Protein AF-A0A0F9P988-F1 (afdb_monomer_lite)

Structure (mmCIF, N/CA/C/O backbone):
data_AF-A0A0F9P988-F1
#
_entry.id   AF-A0A0F9P988-F1
#
loop_
_atom_site.group_PDB
_atom_site.id
_atom_site.type_symbol
_atom_site.label_atom_id
_atom_site.label_alt_id
_atom_site.label_comp_id
_atom_site.label_asym_id
_atom_site.label_entity_id
_atom_site.label_seq_id
_atom_site.pdbx_PDB_ins_code
_atom_site.Cartn_x
_atom_site.Cartn_y
_atom_site.Cartn_z
_atom_site.occupancy
_atom_site.B_iso_or_equiv
_atom_site.auth_seq_id
_atom_site.auth_comp_id
_atom_site.auth_asym_id
_atom_site.auth_atom_id
_atom_site.pdbx_PDB_model_num
ATOM 1 N N . MET A 1 1 ? 37.103 -11.240 -30.606 1.00 40.84 1 MET A N 1
ATOM 2 C CA . MET A 1 1 ? 36.551 -10.408 -31.700 1.00 40.84 1 MET A CA 1
ATOM 3 C C . MET A 1 1 ? 35.552 -9.426 -31.102 1.00 40.84 1 MET A C 1
ATOM 5 O O . MET A 1 1 ? 34.631 -9.868 -30.427 1.00 40.84 1 MET A O 1
ATOM 9 N N . ALA A 1 2 ? 35.769 -8.115 -31.244 1.00 49.91 2 ALA A N 1
ATOM 10 C CA . ALA A 1 2 ? 34.883 -7.108 -30.658 1.00 49.91 2 ALA A CA 1
ATOM 11 C C . ALA A 1 2 ? 33.495 -7.166 -31.322 1.00 49.91 2 ALA A C 1
ATOM 13 O O . ALA A 1 2 ? 33.384 -7.126 -32.545 1.00 49.91 2 ALA A O 1
ATOM 14 N N . GLN A 1 3 ? 32.440 -7.295 -30.518 1.00 58.53 3 GLN A N 1
ATOM 15 C CA . GLN A 1 3 ? 31.059 -7.349 -30.993 1.00 58.53 3 GLN A CA 1
ATOM 16 C C . GLN A 1 3 ? 30.721 -6.027 -31.707 1.00 58.53 3 GLN A C 1
ATOM 18 O O . GLN A 1 3 ? 30.848 -4.953 -31.114 1.00 58.53 3 GLN A O 1
ATOM 23 N N . LYS A 1 4 ? 30.335 -6.081 -32.990 1.00 69.94 4 LYS A N 1
ATOM 24 C CA . LYS A 1 4 ? 29.995 -4.882 -33.775 1.00 69.94 4 LYS A CA 1
ATOM 25 C C . LYS A 1 4 ? 28.852 -4.117 -33.088 1.00 69.94 4 LYS A C 1
ATOM 27 O O . LYS A 1 4 ? 27.800 -4.689 -32.802 1.00 69.94 4 LYS A O 1
ATOM 32 N N . ARG A 1 5 ? 29.052 -2.822 -32.797 1.00 87.38 5 ARG A N 1
ATOM 33 C CA . ARG A 1 5 ? 28.038 -1.943 -32.178 1.00 87.38 5 ARG A CA 1
ATOM 34 C C . ARG A 1 5 ? 27.024 -1.490 -33.221 1.00 87.38 5 ARG A C 1
ATOM 36 O O . ARG A 1 5 ? 27.106 -0.379 -33.732 1.00 87.38 5 ARG A O 1
ATOM 43 N N . GLU A 1 6 ? 26.085 -2.362 -33.547 1.00 91.00 6 GLU A N 1
ATOM 44 C CA . GLU A 1 6 ? 25.056 -2.109 -34.555 1.00 91.00 6 GLU A CA 1
ATOM 45 C C . GLU A 1 6 ? 23.694 -1.798 -33.922 1.00 91.00 6 GLU A C 1
ATOM 47 O O . GLU A 1 6 ? 23.312 -2.334 -32.880 1.00 91.00 6 GLU A O 1
ATOM 52 N N . CYS A 1 7 ? 22.934 -0.928 -34.582 1.00 86.19 7 CYS A N 1
ATOM 53 C CA . CYS A 1 7 ? 21.550 -0.624 -34.259 1.00 86.19 7 CYS A CA 1
ATOM 54 C C . CYS A 1 7 ? 20.685 -1.871 -34.434 1.00 86.19 7 CYS A C 1
ATOM 56 O O . CYS A 1 7 ? 20.614 -2.427 -35.526 1.00 86.19 7 CYS A O 1
ATOM 58 N N . ARG A 1 8 ? 19.941 -2.276 -33.400 1.00 82.19 8 ARG A N 1
ATOM 59 C CA . ARG A 1 8 ? 19.063 -3.457 -33.503 1.00 82.19 8 ARG A CA 1
ATOM 60 C C . ARG A 1 8 ? 17.930 -3.291 -34.527 1.00 82.19 8 ARG A C 1
ATOM 62 O O . ARG A 1 8 ? 17.463 -4.287 -35.062 1.00 82.19 8 ARG A O 1
ATOM 69 N N . LYS A 1 9 ? 17.553 -2.044 -34.851 1.00 79.62 9 LYS A N 1
ATOM 70 C CA . LYS A 1 9 ? 16.485 -1.721 -35.814 1.00 79.62 9 LYS A CA 1
ATOM 71 C C . LYS A 1 9 ? 16.974 -1.631 -37.264 1.00 79.62 9 LYS A C 1
ATOM 73 O O . LYS A 1 9 ? 16.378 -2.252 -38.130 1.00 79.62 9 LYS A O 1
ATOM 78 N N . CYS A 1 10 ? 18.023 -0.852 -37.539 1.00 87.38 10 CYS A N 1
ATOM 79 C CA . CYS A 1 10 ? 18.498 -0.604 -38.912 1.00 87.38 10 CYS A CA 1
ATOM 80 C C . CYS A 1 10 ? 19.867 -1.219 -39.233 1.00 87.38 10 CYS A C 1
ATOM 82 O O . CYS A 1 10 ? 20.372 -1.008 -40.328 1.00 87.38 10 CYS A O 1
ATOM 84 N N . ARG A 1 11 ? 20.496 -1.923 -38.281 1.00 87.81 11 ARG A N 1
ATOM 85 C CA . ARG A 1 11 ? 21.836 -2.539 -38.394 1.00 87.81 11 ARG A CA 1
ATOM 86 C C . ARG A 1 11 ? 22.999 -1.577 -38.673 1.00 87.81 11 ARG A C 1
ATOM 88 O O . ARG A 1 11 ? 24.142 -2.004 -38.718 1.00 87.81 11 ARG A O 1
ATOM 95 N N . GLN A 1 12 ? 22.746 -0.271 -38.765 1.00 90.31 12 GLN A N 1
ATOM 96 C CA . GLN A 1 12 ? 23.796 0.743 -38.891 1.00 90.31 12 GLN A CA 1
ATOM 97 C C . GLN A 1 12 ? 24.656 0.835 -37.625 1.00 90.31 12 GLN A C 1
ATOM 99 O O . GLN A 1 12 ? 24.167 0.624 -36.513 1.00 90.31 12 GLN A O 1
ATOM 104 N N . TYR A 1 13 ? 25.919 1.220 -37.792 1.00 91.50 13 TYR A N 1
ATOM 105 C CA . TYR A 1 13 ? 26.856 1.449 -36.694 1.00 91.50 13 TYR A CA 1
ATOM 106 C C . TYR A 1 13 ? 26.356 2.521 -35.707 1.00 91.50 13 TYR A C 1
ATOM 108 O O . TYR A 1 13 ? 25.840 3.568 -36.102 1.00 91.50 13 TYR A O 1
ATOM 116 N N . ILE A 1 14 ? 26.527 2.265 -34.408 1.00 90.94 14 ILE A N 1
ATOM 117 C CA . ILE A 1 14 ? 26.258 3.215 -33.327 1.00 90.94 14 ILE A CA 1
ATOM 118 C C . ILE A 1 14 ? 27.602 3.765 -32.824 1.00 90.94 14 ILE A C 1
ATOM 120 O O . ILE A 1 14 ? 28.379 3.007 -32.231 1.00 90.94 14 ILE A O 1
ATOM 124 N N . PRO A 1 15 ? 27.877 5.075 -32.970 1.00 91.19 15 PRO A N 1
ATOM 125 C CA . PRO A 1 15 ? 29.093 5.669 -32.426 1.00 91.19 15 PRO A CA 1
ATOM 126 C C . PRO A 1 15 ? 29.078 5.676 -30.890 1.00 91.19 15 PRO A C 1
ATOM 128 O O . PRO A 1 15 ? 28.043 5.478 -30.253 1.00 91.19 15 PRO A O 1
ATOM 131 N N . TYR A 1 16 ? 30.237 5.857 -30.254 1.00 91.44 16 TYR A N 1
ATOM 132 C CA . TYR A 1 16 ? 30.331 5.934 -28.786 1.00 91.44 16 TYR A CA 1
ATOM 133 C C . TYR A 1 16 ? 29.832 7.262 -28.222 1.00 91.44 16 TYR A C 1
ATOM 135 O O . TYR A 1 16 ? 29.360 7.306 -27.090 1.00 91.44 16 TYR A O 1
ATOM 143 N N . ARG A 1 17 ? 29.937 8.330 -29.010 1.00 91.88 17 ARG A N 1
ATOM 144 C CA . ARG A 1 17 ? 29.531 9.687 -28.654 1.00 91.88 17 ARG A CA 1
ATOM 145 C C . ARG A 1 17 ? 28.812 10.330 -29.836 1.00 91.88 17 ARG A C 1
ATOM 147 O O . ARG A 1 17 ? 29.073 9.962 -30.979 1.00 91.88 17 ARG A O 1
ATOM 154 N N . HIS A 1 18 ? 27.921 11.271 -29.557 1.00 90.50 18 HIS A N 1
ATOM 155 C CA . HIS A 1 18 ? 27.252 12.085 -30.571 1.00 90.50 18 HIS A CA 1
ATOM 156 C C . HIS A 1 18 ? 27.027 13.494 -30.035 1.00 90.50 18 HIS A C 1
ATOM 158 O O . HIS A 1 18 ? 26.586 13.646 -28.900 1.00 90.50 18 HIS A O 1
ATOM 164 N N . THR A 1 19 ? 27.319 14.501 -30.847 1.00 91.94 19 THR A N 1
ATOM 165 C CA . THR A 1 19 ? 27.052 15.902 -30.520 1.00 91.94 19 THR A CA 1
ATOM 166 C C . THR A 1 19 ? 25.774 16.325 -31.228 1.00 91.94 19 THR A C 1
ATOM 168 O O . THR A 1 19 ? 25.646 16.084 -32.428 1.00 91.94 19 THR A O 1
ATOM 171 N N . ASP A 1 20 ? 24.825 16.901 -30.491 1.00 86.62 20 ASP A N 1
ATOM 172 C CA . ASP A 1 20 ? 23.581 17.396 -31.082 1.00 86.62 20 ASP A CA 1
ATOM 173 C C . ASP A 1 20 ? 23.738 18.790 -31.715 1.00 86.62 20 ASP A C 1
ATOM 175 O O . ASP A 1 20 ? 24.783 19.434 -31.612 1.00 86.62 20 ASP A O 1
ATOM 179 N N . GLN A 1 21 ? 22.674 19.260 -32.370 1.00 86.88 21 GLN A N 1
ATOM 180 C CA . GLN A 1 21 ? 22.616 20.563 -33.044 1.00 86.88 21 GLN A CA 1
ATOM 181 C C . GLN A 1 21 ? 22.840 21.773 -32.118 1.00 86.88 21 GLN A C 1
ATOM 183 O O . GLN A 1 21 ? 23.161 22.851 -32.602 1.00 86.88 21 GLN A O 1
ATOM 188 N N . ASN A 1 22 ? 22.708 21.597 -30.799 1.00 88.00 22 ASN A N 1
ATOM 189 C CA . ASN A 1 22 ? 22.954 22.638 -29.800 1.00 88.00 22 ASN A CA 1
ATOM 190 C C . ASN A 1 22 ? 24.372 22.533 -29.201 1.00 88.00 22 ASN A C 1
ATOM 192 O O . ASN A 1 22 ? 24.665 23.173 -28.193 1.00 88.00 22 ASN A O 1
ATOM 196 N N . GLY A 1 23 ? 25.241 21.685 -29.765 1.00 88.94 23 GLY A N 1
ATOM 197 C CA . GLY A 1 23 ? 26.607 21.468 -29.287 1.00 88.94 23 GLY A CA 1
ATOM 198 C C . GLY A 1 23 ? 26.715 20.561 -28.058 1.00 88.94 23 GLY A C 1
ATOM 199 O O . GLY A 1 23 ? 27.808 20.384 -27.518 1.00 88.94 23 GLY A O 1
ATOM 200 N N . LYS A 1 24 ? 25.620 19.945 -27.595 1.00 89.62 24 LYS A N 1
ATOM 201 C CA . LYS A 1 24 ? 25.651 19.082 -26.410 1.00 89.62 24 LYS A CA 1
ATOM 202 C C . LYS A 1 24 ? 26.180 17.697 -26.767 1.00 89.62 24 LYS A C 1
ATOM 204 O O . LYS A 1 24 ? 25.680 17.033 -27.675 1.00 89.62 24 LYS A O 1
ATOM 209 N N . LEU A 1 25 ? 27.162 17.229 -25.997 1.00 90.69 25 LEU A N 1
ATOM 210 C CA . LEU A 1 25 ? 27.757 15.903 -26.148 1.00 90.69 25 LEU A CA 1
ATOM 211 C C . LEU A 1 25 ? 26.930 14.829 -25.424 1.00 90.69 25 LEU A C 1
ATOM 213 O O . LEU A 1 25 ? 26.639 14.936 -24.233 1.00 90.69 25 LEU A O 1
ATOM 217 N N . TRP A 1 26 ? 26.611 13.752 -26.136 1.00 87.25 26 TRP A N 1
ATOM 218 C CA . TRP A 1 26 ? 25.867 12.602 -25.631 1.00 87.25 26 TRP A CA 1
ATOM 219 C C . TRP A 1 26 ? 26.737 11.348 -25.616 1.00 87.25 26 TRP A C 1
ATOM 221 O O . TRP A 1 26 ? 27.319 10.974 -26.636 1.00 87.25 26 TRP A O 1
ATOM 231 N N . ASP A 1 27 ? 26.779 10.658 -24.474 1.00 88.56 27 ASP A N 1
ATOM 232 C CA . ASP A 1 27 ? 27.343 9.310 -24.379 1.00 88.56 27 ASP A CA 1
ATOM 233 C C . ASP A 1 27 ? 26.329 8.284 -24.903 1.00 88.56 27 ASP A C 1
ATOM 235 O O . ASP A 1 27 ? 25.195 8.188 -24.422 1.00 88.56 27 ASP A O 1
ATOM 239 N N . LEU A 1 28 ? 26.734 7.519 -25.916 1.00 87.75 28 LEU A N 1
ATOM 240 C CA . LEU A 1 28 ? 25.903 6.511 -26.558 1.00 87.75 28 LEU A CA 1
ATOM 241 C C . LEU A 1 28 ? 26.361 5.079 -26.256 1.00 87.75 28 LEU A C 1
ATOM 243 O O . LEU A 1 28 ? 25.793 4.159 -26.841 1.00 87.75 28 LEU A O 1
ATOM 247 N N . ARG A 1 29 ? 27.354 4.845 -25.381 1.00 87.19 29 ARG A N 1
ATOM 248 C CA . ARG A 1 29 ? 27.931 3.508 -25.095 1.00 87.19 29 ARG A CA 1
ATOM 249 C C . ARG A 1 29 ? 26.879 2.444 -24.774 1.00 87.19 29 ARG A C 1
ATOM 251 O O . ARG A 1 29 ? 26.946 1.339 -25.306 1.00 87.19 29 ARG A O 1
ATOM 258 N N . SER A 1 30 ? 25.883 2.798 -23.965 1.00 81.31 30 SER A N 1
ATOM 259 C CA . SER A 1 30 ? 24.806 1.902 -23.520 1.00 81.31 30 SER A CA 1
ATOM 260 C C . SER A 1 30 ? 23.639 1.779 -24.508 1.00 81.31 30 SER A C 1
ATOM 262 O O . SER A 1 30 ? 22.712 0.999 -24.278 1.00 81.31 30 SER A O 1
ATOM 264 N N . ARG A 1 31 ? 23.644 2.544 -25.608 1.00 83.19 31 ARG A N 1
ATOM 265 C CA . ARG A 1 31 ? 22.543 2.532 -26.573 1.00 83.19 31 ARG A CA 1
ATOM 266 C C . ARG A 1 31 ? 22.593 1.298 -27.462 1.00 83.19 31 ARG A C 1
ATOM 268 O O . ARG A 1 31 ? 23.638 0.926 -27.985 1.00 83.19 31 ARG A O 1
ATOM 275 N N . VAL A 1 32 ? 21.407 0.739 -27.690 1.00 81.19 32 VAL A N 1
ATOM 276 C CA . VAL A 1 32 ? 21.152 -0.388 -28.603 1.00 81.19 32 VAL A CA 1
ATOM 277 C C . VAL A 1 32 ? 20.461 0.040 -29.913 1.00 81.19 32 VAL A C 1
ATOM 279 O O . VAL A 1 32 ? 20.304 -0.771 -30.824 1.00 81.19 32 VAL A O 1
ATOM 282 N N . PHE A 1 33 ? 20.081 1.320 -30.030 1.00 83.94 33 PHE A N 1
ATOM 283 C CA . PHE A 1 33 ? 19.506 1.943 -31.230 1.00 83.94 33 PHE A CA 1
ATOM 284 C C . PHE A 1 33 ? 20.273 3.216 -31.600 1.00 83.94 33 PHE A C 1
ATOM 286 O O . PHE A 1 33 ? 20.659 3.983 -30.710 1.00 83.94 33 PHE A O 1
ATOM 293 N N . CYS A 1 34 ? 20.444 3.465 -32.904 1.00 87.69 34 CYS A N 1
ATOM 294 C CA . CYS A 1 34 ? 21.001 4.721 -33.403 1.00 87.69 34 CYS A CA 1
ATOM 295 C C . CYS A 1 34 ? 20.060 5.902 -33.110 1.00 87.69 34 CYS A C 1
ATOM 297 O O . CYS A 1 34 ? 18.864 5.720 -32.861 1.00 87.69 34 CYS A O 1
ATOM 299 N N . ILE A 1 35 ? 20.605 7.116 -33.159 1.00 86.81 35 ILE A N 1
ATOM 300 C CA . ILE A 1 35 ? 19.872 8.363 -32.893 1.00 86.81 35 ILE A CA 1
ATOM 301 C C . ILE A 1 35 ? 18.693 8.581 -33.854 1.00 86.81 35 ILE A C 1
ATOM 303 O O . ILE A 1 35 ? 17.666 9.094 -33.436 1.00 86.81 35 ILE A O 1
ATOM 307 N N . ASN A 1 36 ? 18.783 8.096 -35.095 1.00 85.81 36 ASN A N 1
ATOM 308 C CA . ASN A 1 36 ? 17.694 8.209 -36.071 1.00 85.81 36 ASN A CA 1
ATOM 309 C C . ASN A 1 36 ? 16.539 7.253 -35.735 1.00 85.81 36 ASN A C 1
ATOM 311 O O . ASN A 1 36 ? 15.367 7.592 -35.858 1.00 85.81 36 ASN A O 1
ATOM 315 N N . CYS A 1 37 ? 16.862 6.040 -35.276 1.00 80.88 37 CYS A N 1
ATOM 316 C CA . CYS A 1 37 ? 15.865 5.036 -34.900 1.00 80.88 37 CYS A CA 1
ATOM 317 C C . CYS A 1 37 ? 15.242 5.288 -33.522 1.00 80.88 37 CYS A C 1
ATOM 319 O O . CYS A 1 37 ? 14.134 4.823 -33.256 1.00 80.88 37 CYS A O 1
ATOM 321 N N . SER A 1 38 ? 15.973 5.962 -32.637 1.00 81.38 38 SER A N 1
ATOM 322 C CA . SER A 1 38 ? 15.556 6.320 -31.286 1.00 81.38 38 SER A CA 1
ATOM 323 C C . SER A 1 38 ? 16.166 7.685 -30.951 1.00 81.38 38 SER A C 1
ATOM 325 O O . SER A 1 38 ? 17.289 7.733 -30.438 1.00 81.38 38 SER A O 1
ATOM 327 N N . PRO A 1 39 ? 15.456 8.788 -31.252 1.00 84.75 39 PRO A N 1
ATOM 328 C CA . PRO A 1 39 ? 15.943 10.138 -30.987 1.00 84.75 39 PRO A CA 1
ATOM 329 C C . PRO A 1 39 ? 16.252 10.378 -29.510 1.00 84.75 39 PRO A C 1
ATOM 331 O O . PRO A 1 39 ? 15.631 9.794 -28.609 1.00 84.75 39 PRO A O 1
ATOM 334 N N . LEU A 1 40 ? 17.241 11.237 -29.265 1.00 80.44 40 LEU A N 1
ATOM 335 C CA . LEU A 1 40 ? 17.619 11.700 -27.932 1.00 80.44 40 LEU A CA 1
ATOM 336 C C . LEU A 1 40 ? 16.490 12.564 -27.350 1.00 80.44 40 LEU A C 1
ATOM 338 O O . LEU A 1 40 ? 15.767 13.229 -28.082 1.00 80.44 40 LEU A O 1
ATOM 342 N N . GLY A 1 41 ? 16.272 12.505 -26.035 1.00 70.62 41 GLY A N 1
ATOM 343 C CA . GLY A 1 41 ? 15.224 13.294 -25.366 1.00 70.62 41 GLY A CA 1
ATOM 344 C C . GLY A 1 41 ? 13.773 12.837 -25.598 1.00 70.62 41 GLY A C 1
ATOM 345 O O . GLY A 1 41 ? 12.917 13.143 -24.776 1.00 70.62 41 GLY A O 1
ATOM 346 N N . ALA A 1 42 ? 13.485 12.009 -26.609 1.00 64.94 42 ALA A N 1
ATOM 347 C CA . ALA A 1 42 ? 12.128 11.559 -26.959 1.00 64.94 42 ALA A CA 1
ATOM 348 C C . ALA A 1 42 ? 11.491 10.535 -25.982 1.00 64.94 42 ALA A C 1
ATOM 350 O O . ALA A 1 42 ? 10.585 9.794 -26.348 1.00 64.94 42 ALA A O 1
ATOM 351 N N . ASN A 1 43 ? 11.962 10.446 -24.729 1.00 55.62 43 ASN A N 1
ATOM 352 C CA . ASN A 1 43 ? 11.473 9.508 -23.704 1.00 55.62 43 ASN A CA 1
ATOM 353 C C . ASN A 1 43 ? 11.436 8.027 -24.143 1.00 55.62 43 ASN A C 1
ATOM 355 O O . ASN A 1 43 ? 10.642 7.229 -23.639 1.00 55.62 43 ASN A O 1
ATOM 359 N N . ASN A 1 44 ? 12.375 7.619 -25.001 1.00 60.50 44 ASN A N 1
ATOM 360 C CA . ASN A 1 44 ? 12.578 6.235 -25.443 1.00 60.50 44 ASN A CA 1
ATOM 361 C C . ASN A 1 44 ? 13.197 5.342 -24.340 1.00 60.50 44 ASN A C 1
ATOM 363 O O . ASN A 1 44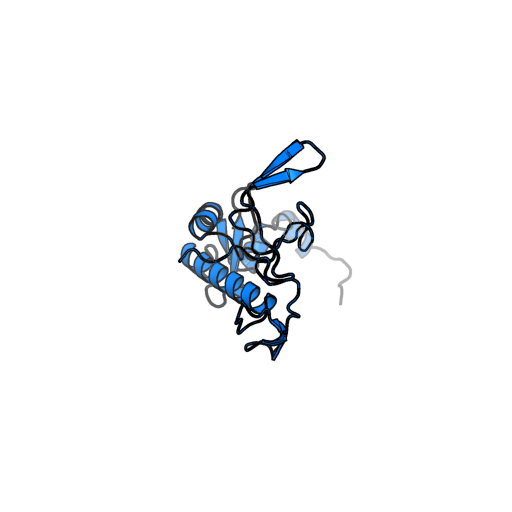 ? 14.155 4.613 -24.575 1.00 60.50 44 ASN A O 1
ATOM 367 N N . ARG A 1 45 ? 12.668 5.394 -23.109 1.00 55.56 45 ARG A N 1
ATOM 368 C CA . ARG A 1 45 ? 13.191 4.720 -21.898 1.00 55.56 45 ARG A CA 1
ATOM 369 C C . ARG A 1 45 ? 13.016 3.195 -21.897 1.00 55.56 45 ARG A C 1
ATOM 371 O O . ARG A 1 45 ? 13.134 2.561 -20.849 1.00 55.56 45 ARG A O 1
ATOM 378 N N . ARG A 1 46 ? 12.645 2.587 -23.024 1.00 56.69 46 ARG A N 1
ATOM 379 C CA . ARG A 1 46 ? 12.400 1.145 -23.096 1.00 56.69 46 ARG A CA 1
ATOM 380 C C . ARG A 1 46 ? 13.675 0.447 -23.550 1.00 56.69 46 ARG A C 1
ATOM 382 O O . ARG A 1 46 ? 14.231 0.774 -24.587 1.00 56.69 46 ARG A O 1
ATOM 389 N N . SER A 1 47 ? 14.103 -0.531 -22.757 1.00 54.03 47 SER A N 1
ATOM 390 C CA . SER A 1 47 ? 15.142 -1.508 -23.109 1.00 54.03 47 SER A CA 1
ATOM 391 C C . SER A 1 47 ? 14.702 -2.465 -24.223 1.00 54.03 47 SER A C 1
ATOM 393 O O . SER A 1 47 ? 15.513 -3.228 -24.740 1.00 54.03 47 SER A O 1
ATOM 395 N N . ASP A 1 48 ? 13.405 -2.470 -24.530 1.00 59.09 48 ASP A N 1
ATOM 396 C CA . ASP A 1 48 ? 12.795 -3.287 -25.569 1.00 59.09 48 ASP A CA 1
ATOM 397 C C . ASP A 1 48 ? 13.057 -2.681 -26.940 1.00 59.09 48 ASP A C 1
ATOM 399 O O . ASP A 1 48 ? 13.056 -1.460 -27.095 1.00 59.09 48 ASP A O 1
ATOM 403 N N . ASP A 1 49 ? 13.243 -3.543 -27.934 1.00 64.19 49 ASP A N 1
ATOM 404 C CA . ASP A 1 49 ? 13.389 -3.095 -29.305 1.00 64.19 49 ASP A CA 1
ATOM 405 C C . ASP A 1 49 ? 12.109 -2.402 -29.788 1.00 64.19 49 ASP A C 1
ATOM 407 O O . ASP A 1 49 ? 11.061 -3.050 -29.824 1.00 64.19 49 ASP A O 1
ATOM 411 N N . PRO A 1 50 ? 12.150 -1.105 -30.154 1.00 60.50 50 PRO A N 1
ATOM 412 C CA . PRO A 1 50 ? 10.980 -0.379 -30.626 1.00 60.50 50 PRO A CA 1
ATOM 413 C C . PRO A 1 50 ? 10.342 -0.994 -31.874 1.00 60.50 50 PRO A C 1
ATOM 415 O O . PRO A 1 50 ? 9.180 -0.708 -32.150 1.00 60.50 50 PRO A O 1
ATOM 418 N N . SER A 1 51 ? 11.083 -1.805 -32.640 1.00 60.44 51 SER A N 1
ATOM 419 C CA . SER A 1 51 ? 10.555 -2.529 -33.801 1.00 60.44 51 SER A CA 1
ATOM 420 C C . SER A 1 51 ? 9.767 -3.788 -33.422 1.00 60.44 51 SER A C 1
ATOM 422 O O . SER A 1 51 ? 8.921 -4.241 -34.194 1.00 60.44 51 SER A O 1
ATOM 424 N N . LEU A 1 52 ? 9.983 -4.335 -32.222 1.00 66.50 52 LEU A N 1
ATOM 425 C CA . LEU A 1 52 ? 9.336 -5.561 -31.771 1.00 66.50 52 LEU A CA 1
ATOM 426 C C . LEU A 1 52 ? 7.965 -5.242 -31.166 1.00 66.50 52 LEU A C 1
ATOM 428 O O . LEU A 1 52 ? 7.836 -4.591 -30.124 1.00 66.50 52 LEU A O 1
ATOM 432 N N . ARG A 1 53 ? 6.905 -5.731 -31.822 1.00 68.56 53 ARG A N 1
ATOM 433 C CA . ARG A 1 53 ? 5.536 -5.607 -31.309 1.00 68.56 53 ARG A CA 1
ATOM 434 C C . ARG A 1 53 ? 5.395 -6.453 -30.034 1.00 68.56 53 ARG A C 1
ATOM 436 O O . ARG A 1 53 ? 5.776 -7.626 -30.044 1.00 68.56 53 ARG A O 1
ATOM 443 N N . PRO A 1 54 ? 4.854 -5.900 -28.932 1.00 77.31 54 PRO A N 1
ATOM 444 C CA . PRO A 1 54 ? 4.569 -6.699 -27.748 1.00 77.31 54 PRO A CA 1
ATOM 445 C C . PRO A 1 54 ? 3.546 -7.783 -28.085 1.00 77.31 54 PRO A C 1
ATOM 447 O O . PRO A 1 54 ? 2.545 -7.512 -28.749 1.00 77.31 54 PRO A O 1
ATOM 450 N N . THR A 1 55 ? 3.778 -8.992 -27.587 1.00 86.00 55 THR A N 1
ATOM 451 C CA . THR A 1 55 ? 2.806 -10.083 -27.653 1.00 86.00 55 THR A CA 1
ATOM 452 C C . THR A 1 55 ? 1.737 -9.904 -26.573 1.00 86.00 55 THR A C 1
ATOM 454 O O . THR A 1 55 ? 1.838 -9.038 -25.696 1.00 86.00 55 THR A O 1
ATOM 457 N N . THR A 1 56 ? 0.675 -10.706 -26.633 1.00 89.56 56 THR A N 1
ATOM 458 C CA . THR A 1 56 ? -0.348 -10.739 -25.581 1.00 89.56 56 THR A CA 1
ATOM 459 C C . THR A 1 56 ? -0.063 -11.896 -24.634 1.00 89.56 56 THR A C 1
ATOM 461 O O . THR A 1 56 ? -0.056 -13.046 -25.057 1.00 89.56 56 THR A O 1
ATOM 464 N N . GLY A 1 57 ? 0.152 -11.592 -23.355 1.00 90.19 57 GLY A N 1
ATOM 465 C CA . GLY A 1 57 ? 0.228 -12.578 -22.278 1.00 90.19 57 GLY A CA 1
ATOM 466 C C . GLY A 1 57 ? -1.086 -12.668 -21.504 1.00 90.19 57 GLY A C 1
ATOM 467 O O . GLY A 1 57 ? -1.853 -11.702 -21.461 1.00 90.19 57 GLY A O 1
ATOM 468 N N . LEU A 1 58 ? -1.336 -13.806 -20.854 1.00 94.62 58 LEU A N 1
ATOM 469 C CA . LEU A 1 58 ? -2.450 -14.005 -19.922 1.00 94.62 58 LEU A CA 1
ATOM 470 C C . LEU A 1 58 ? -1.936 -13.994 -18.485 1.00 94.62 58 LEU A C 1
ATOM 472 O O . LEU A 1 58 ? -0.928 -14.617 -18.158 1.00 94.62 58 LEU A O 1
ATOM 476 N N . CYS A 1 59 ? -2.600 -13.237 -17.614 1.00 95.56 59 CYS A N 1
ATOM 477 C CA . CYS A 1 59 ? -2.204 -13.163 -16.214 1.00 95.56 59 CYS A CA 1
ATOM 478 C C . CYS A 1 59 ? -2.521 -14.483 -15.507 1.00 95.56 59 CYS A C 1
ATOM 480 O O . CYS A 1 59 ? -3.690 -14.820 -15.356 1.00 95.56 59 CYS A O 1
ATOM 482 N N . SER A 1 60 ? -1.509 -15.150 -14.952 1.00 95.38 60 SER A N 1
ATOM 483 C CA . SER A 1 60 ? -1.657 -16.415 -14.216 1.00 95.38 60 SER A CA 1
ATOM 484 C C . SER A 1 60 ? -2.436 -16.301 -12.896 1.00 95.38 60 SER A C 1
ATOM 486 O O . SER A 1 60 ? -2.531 -17.276 -12.164 1.00 95.38 60 SER A O 1
ATOM 488 N N . PHE A 1 61 ? -2.894 -15.102 -12.529 1.00 95.81 61 PHE A N 1
ATOM 489 C CA . PHE A 1 61 ? -3.647 -14.849 -11.298 1.00 95.81 61 PHE A CA 1
ATOM 490 C C . PHE A 1 61 ? -5.078 -14.382 -11.572 1.00 95.81 61 PHE A C 1
ATOM 492 O O . PHE A 1 61 ? -5.999 -14.851 -10.925 1.00 95.81 61 PHE A O 1
ATOM 499 N N . CYS A 1 62 ? -5.277 -13.449 -12.509 1.00 96.19 62 CYS A N 1
ATOM 500 C CA . CYS A 1 62 ? -6.606 -12.891 -12.792 1.00 96.19 62 CYS A CA 1
ATOM 501 C C . CYS A 1 62 ? -7.130 -13.194 -14.200 1.00 96.19 62 CYS A C 1
ATOM 503 O O . CYS A 1 62 ? -8.137 -12.620 -14.598 1.00 96.19 62 CYS A O 1
ATOM 505 N N . GLY A 1 63 ? -6.404 -13.973 -15.006 1.00 94.62 63 GLY A N 1
ATOM 506 C CA . GLY A 1 63 ? -6.782 -14.322 -16.381 1.00 94.62 63 GLY A CA 1
ATOM 507 C C . GLY A 1 63 ? -6.738 -13.170 -17.393 1.00 94.62 63 GLY A C 1
ATOM 508 O O . GLY A 1 63 ? -6.770 -13.403 -18.596 1.00 94.62 63 GLY A O 1
ATOM 509 N N . ARG A 1 64 ? -6.619 -11.909 -16.957 1.00 94.94 64 ARG A N 1
ATOM 510 C CA . ARG A 1 64 ? -6.643 -10.753 -17.864 1.00 94.94 64 ARG A CA 1
ATOM 511 C C . ARG A 1 64 ? -5.457 -10.764 -18.839 1.00 94.94 64 ARG A C 1
ATOM 513 O O . ARG A 1 64 ? -4.307 -10.960 -18.433 1.00 94.94 64 ARG A O 1
ATOM 520 N N . LYS A 1 65 ? -5.743 -10.440 -20.103 1.00 95.00 65 LYS A N 1
ATOM 521 C CA . LYS A 1 65 ? -4.757 -10.185 -21.164 1.00 95.00 65 LYS A CA 1
ATOM 522 C C . LYS A 1 65 ? -3.908 -8.940 -20.860 1.00 95.00 65 LYS A C 1
ATOM 524 O O . LYS A 1 65 ? -4.427 -7.920 -20.407 1.00 95.00 65 LYS A O 1
ATOM 529 N N . PHE A 1 66 ? -2.603 -8.988 -21.114 1.00 91.75 66 PHE A N 1
ATOM 530 C CA . PHE A 1 66 ? -1.707 -7.837 -20.961 1.00 91.75 66 PHE A CA 1
ATOM 531 C C . PHE A 1 66 ? -0.559 -7.858 -21.979 1.00 91.75 66 PHE A C 1
ATOM 533 O O . PHE A 1 66 ? -0.198 -8.906 -22.503 1.00 91.75 66 PHE A O 1
ATOM 540 N N . LYS A 1 67 ? 0.052 -6.692 -22.236 1.00 87.81 67 LYS A N 1
ATOM 541 C CA . LYS A 1 67 ? 1.207 -6.576 -23.144 1.00 87.81 67 LYS A CA 1
ATOM 542 C C . LYS A 1 67 ? 2.432 -7.288 -22.562 1.00 87.81 67 LYS A C 1
ATOM 544 O O . LYS A 1 67 ? 2.934 -6.900 -21.498 1.00 87.81 67 LYS A O 1
ATOM 549 N N . GLN A 1 68 ? 2.932 -8.289 -23.266 1.00 83.81 68 GLN A N 1
ATOM 550 C CA . GLN A 1 68 ? 4.143 -9.029 -22.956 1.00 83.81 68 GLN A CA 1
ATOM 551 C C . GLN A 1 68 ? 5.252 -8.584 -23.908 1.00 83.81 68 GLN A C 1
ATOM 553 O O . GLN A 1 68 ? 5.138 -8.669 -25.124 1.00 83.81 68 GLN A O 1
ATOM 558 N N . TYR A 1 69 ? 6.312 -8.027 -23.333 1.00 80.69 69 TYR A N 1
ATOM 559 C CA . TYR A 1 69 ? 7.489 -7.621 -24.092 1.00 80.69 69 TYR A CA 1
ATOM 560 C C . TYR A 1 69 ? 8.468 -8.788 -24.079 1.00 80.69 69 TYR A C 1
ATOM 562 O O . TYR A 1 69 ? 8.572 -9.482 -23.069 1.00 80.69 69 TYR A O 1
ATOM 570 N N . GLN A 1 70 ? 9.167 -9.016 -25.185 1.00 69.69 70 GLN A N 1
ATOM 571 C CA . GLN A 1 70 ? 9.969 -10.225 -25.400 1.00 69.69 70 GLN A CA 1
ATOM 572 C C . GLN A 1 70 ? 11.095 -10.383 -24.365 1.00 69.69 70 GLN A C 1
ATOM 574 O O . GLN A 1 70 ? 11.419 -11.496 -23.968 1.00 69.69 70 GLN A O 1
ATOM 579 N N . THR A 1 71 ? 11.615 -9.273 -23.832 1.00 69.12 71 THR A N 1
ATOM 580 C CA . THR A 1 71 ? 12.625 -9.278 -22.758 1.00 69.12 71 THR A CA 1
ATOM 581 C C . THR A 1 71 ? 12.042 -9.564 -21.367 1.00 69.12 71 THR A C 1
ATOM 583 O O . THR A 1 71 ? 12.778 -9.755 -20.401 1.00 69.12 71 THR A O 1
ATOM 586 N N . ARG A 1 72 ? 10.709 -9.565 -21.224 1.00 70.81 72 ARG A N 1
ATOM 587 C CA . ARG A 1 72 ? 10.000 -9.647 -19.943 1.00 70.81 72 ARG A CA 1
ATOM 588 C C . ARG A 1 72 ? 9.009 -10.802 -19.958 1.00 70.81 72 ARG A C 1
ATOM 590 O O . ARG A 1 72 ? 7.825 -10.612 -20.245 1.00 70.81 72 ARG A O 1
ATOM 597 N N . ASN A 1 73 ? 9.467 -11.982 -19.543 1.00 78.19 73 ASN A N 1
ATOM 598 C CA . ASN A 1 73 ? 8.602 -13.146 -19.358 1.00 78.19 73 ASN A CA 1
ATOM 599 C C . ASN A 1 73 ? 7.777 -13.042 -18.058 1.00 78.19 73 ASN A C 1
ATOM 601 O O . ASN A 1 73 ? 8.047 -13.692 -17.047 1.00 78.19 73 ASN A O 1
ATOM 605 N N . ARG A 1 74 ? 6.801 -12.128 -18.044 1.00 84.81 74 ARG A N 1
ATOM 606 C CA . ARG A 1 74 ? 5.960 -11.875 -16.868 1.00 84.81 74 ARG A CA 1
ATOM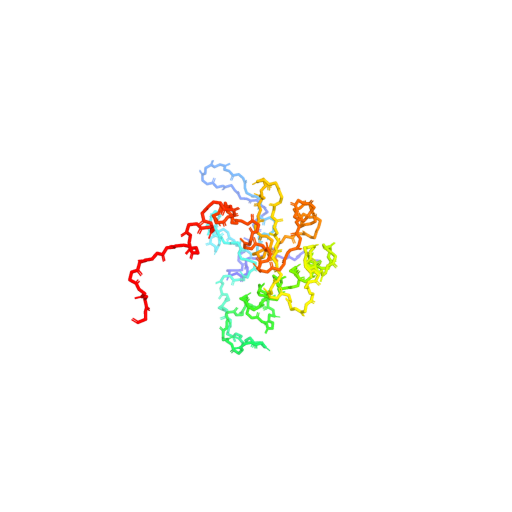 607 C C . ARG A 1 74 ? 4.842 -12.907 -16.798 1.00 84.81 74 ARG A C 1
ATOM 609 O O . ARG A 1 74 ? 4.053 -13.002 -17.722 1.00 84.81 74 ARG A O 1
ATOM 616 N N . LYS A 1 75 ? 4.693 -13.574 -15.651 1.00 91.25 75 LYS A N 1
ATOM 617 C CA . LYS A 1 75 ? 3.555 -14.478 -15.381 1.00 91.25 75 LYS A CA 1
ATOM 618 C C . LYS A 1 75 ? 2.269 -13.742 -14.981 1.00 91.25 75 LYS A C 1
ATOM 620 O O . LYS A 1 75 ? 1.176 -14.271 -15.108 1.00 91.25 75 LYS A O 1
ATOM 625 N N . ARG A 1 76 ? 2.383 -12.510 -14.472 1.00 94.19 76 ARG A N 1
ATOM 626 C CA . ARG A 1 76 ? 1.258 -11.713 -13.954 1.00 94.19 76 ARG A CA 1
ATOM 627 C C . ARG A 1 76 ? 1.241 -10.317 -14.559 1.00 94.19 76 ARG A C 1
ATOM 629 O O . ARG A 1 76 ? 2.295 -9.729 -14.819 1.00 94.19 76 ARG A O 1
ATOM 636 N N . CYS A 1 77 ? 0.044 -9.754 -14.698 1.00 93.25 77 CYS A N 1
ATOM 637 C CA . CYS A 1 77 ? -0.125 -8.369 -15.115 1.00 93.25 77 CYS A CA 1
ATOM 638 C C . CYS A 1 77 ? 0.399 -7.389 -14.043 1.00 93.25 77 CYS A C 1
ATOM 640 O O . CYS A 1 77 ? 0.615 -7.736 -12.876 1.00 93.25 77 CYS A O 1
ATOM 642 N N . SER A 1 78 ? 0.618 -6.135 -14.452 1.00 90.81 78 SER A N 1
ATOM 643 C CA . SER A 1 78 ? 1.194 -5.102 -13.579 1.00 90.81 78 SER A CA 1
ATOM 644 C C . SER A 1 78 ? 0.335 -4.836 -12.340 1.00 90.81 78 SER A C 1
ATOM 646 O O . SER A 1 78 ? 0.867 -4.767 -11.234 1.00 90.81 78 SER A O 1
ATOM 648 N N . SER A 1 79 ? -0.991 -4.760 -12.504 1.00 93.12 79 SER A N 1
ATOM 649 C CA . SER A 1 79 ? -1.923 -4.480 -11.406 1.00 93.12 79 SER A CA 1
ATOM 650 C C . SER A 1 79 ? -1.880 -5.564 -10.329 1.00 93.12 79 SER A C 1
ATOM 652 O O . SER A 1 79 ? -1.739 -5.241 -9.152 1.00 93.12 79 SER A O 1
ATOM 654 N N . CYS A 1 80 ? -1.899 -6.843 -10.714 1.00 95.38 80 CYS A N 1
ATOM 655 C CA . CYS A 1 80 ? -1.782 -7.955 -9.770 1.00 95.38 80 CYS A CA 1
ATOM 656 C C . CYS A 1 80 ? -0.429 -7.953 -9.054 1.00 95.38 80 CYS A C 1
ATOM 658 O O . CYS A 1 80 ? -0.382 -8.117 -7.839 1.00 95.38 80 CYS A O 1
ATOM 660 N N . ASN A 1 81 ? 0.671 -7.689 -9.767 1.00 93.31 81 ASN A N 1
ATOM 661 C CA . ASN A 1 81 ? 1.984 -7.568 -9.129 1.00 93.31 81 ASN A CA 1
ATOM 662 C C . ASN A 1 81 ? 2.058 -6.397 -8.144 1.00 93.31 81 ASN A C 1
ATOM 664 O O . ASN A 1 81 ? 2.712 -6.516 -7.112 1.00 93.31 81 ASN A O 1
ATOM 668 N N . THR A 1 82 ? 1.422 -5.264 -8.442 1.00 92.88 82 THR A N 1
ATOM 669 C CA . THR A 1 82 ? 1.342 -4.130 -7.511 1.00 92.88 82 THR A CA 1
ATOM 670 C C . THR A 1 82 ? 0.481 -4.474 -6.298 1.00 92.88 82 THR A C 1
ATOM 672 O O . THR A 1 82 ? 0.913 -4.225 -5.177 1.00 92.88 82 THR A O 1
ATOM 675 N N . LYS A 1 83 ? -0.680 -5.117 -6.492 1.00 93.25 83 LYS A N 1
ATOM 676 C CA . LYS A 1 83 ? -1.558 -5.569 -5.398 1.00 93.25 83 LYS A CA 1
ATOM 677 C C . LYS A 1 83 ? -0.823 -6.518 -4.447 1.00 93.25 83 LYS A C 1
ATOM 679 O O . LYS A 1 83 ? -0.838 -6.300 -3.242 1.00 93.25 83 LYS A O 1
ATOM 684 N N . ILE A 1 84 ? -0.113 -7.509 -4.991 1.00 93.62 84 ILE A N 1
ATOM 685 C CA . ILE A 1 84 ? 0.689 -8.459 -4.205 1.00 93.62 84 ILE A CA 1
ATOM 686 C C . ILE A 1 84 ? 1.800 -7.736 -3.436 1.00 93.62 84 ILE A C 1
ATOM 688 O O . ILE A 1 84 ? 1.981 -7.991 -2.250 1.00 93.62 84 ILE A O 1
ATOM 692 N N . ARG A 1 85 ? 2.537 -6.821 -4.081 1.00 93.38 85 ARG A N 1
ATOM 693 C CA . ARG A 1 85 ? 3.614 -6.062 -3.422 1.00 93.38 85 ARG A CA 1
ATOM 694 C C . ARG A 1 85 ? 3.096 -5.205 -2.268 1.00 93.38 85 ARG A C 1
ATOM 696 O O . ARG A 1 85 ? 3.650 -5.296 -1.178 1.00 93.38 85 ARG A O 1
ATOM 703 N N . ARG A 1 86 ? 2.006 -4.460 -2.480 1.00 93.19 86 ARG A N 1
ATOM 704 C CA . ARG A 1 86 ? 1.342 -3.668 -1.430 1.00 93.19 86 ARG A CA 1
ATOM 705 C C . ARG A 1 86 ? 0.900 -4.541 -0.264 1.00 93.19 86 ARG A C 1
ATOM 707 O O . ARG A 1 86 ? 1.188 -4.224 0.881 1.00 93.19 86 ARG A O 1
ATOM 714 N N . TYR A 1 87 ? 0.249 -5.667 -0.554 1.00 94.06 87 TYR A N 1
ATOM 715 C CA . TYR A 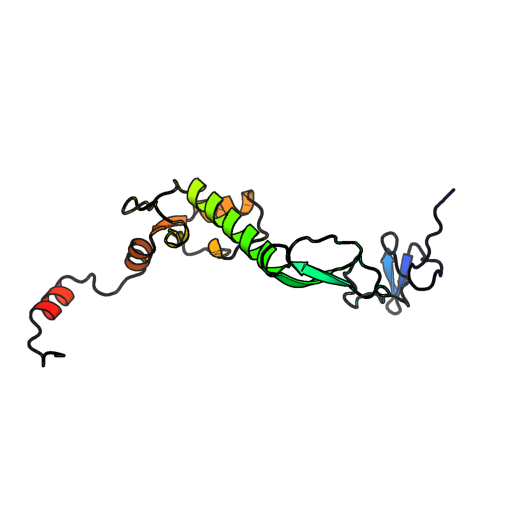1 87 ? -0.236 -6.562 0.492 1.00 94.06 87 TYR A CA 1
ATOM 716 C C . TYR A 1 87 ? 0.914 -7.172 1.304 1.00 94.06 87 TYR A C 1
ATOM 718 O O . TYR A 1 87 ? 0.866 -7.171 2.528 1.00 94.06 87 TYR A O 1
ATOM 726 N N . ARG A 1 88 ? 2.001 -7.598 0.644 1.00 94.50 88 ARG A N 1
ATOM 727 C CA . ARG A 1 88 ? 3.217 -8.075 1.327 1.00 94.50 88 ARG A CA 1
ATOM 728 C C . ARG A 1 88 ? 3.826 -7.008 2.237 1.00 94.50 88 ARG A C 1
ATOM 730 O O . ARG A 1 88 ? 4.203 -7.331 3.358 1.00 94.50 88 ARG A O 1
ATOM 737 N N . GLN A 1 89 ? 3.905 -5.759 1.772 1.00 93.88 89 GLN A N 1
ATOM 738 C CA . GLN A 1 89 ? 4.390 -4.647 2.594 1.00 93.88 89 GLN A CA 1
ATOM 739 C C . GLN A 1 89 ? 3.464 -4.383 3.784 1.00 93.88 89 GLN A C 1
ATOM 741 O O . GLN A 1 89 ? 3.957 -4.281 4.901 1.00 93.88 89 GLN A O 1
ATOM 746 N N . LYS A 1 90 ? 2.138 -4.370 3.575 1.00 94.50 90 LYS A N 1
ATOM 747 C CA . LYS A 1 90 ? 1.150 -4.211 4.654 1.00 94.50 90 LYS A CA 1
ATOM 748 C C . LYS A 1 90 ? 1.306 -5.290 5.729 1.00 94.50 90 LYS A C 1
ATOM 750 O O . LYS A 1 90 ? 1.355 -4.952 6.903 1.00 94.50 90 LYS A O 1
ATOM 755 N N . LEU A 1 91 ? 1.429 -6.564 5.350 1.00 95.94 91 LEU A N 1
ATOM 756 C CA . LEU A 1 91 ? 1.614 -7.658 6.313 1.00 95.94 91 LEU A CA 1
ATOM 757 C C . LEU A 1 91 ? 2.918 -7.522 7.108 1.00 95.94 91 LEU A C 1
ATOM 759 O O . LEU A 1 91 ? 2.920 -7.701 8.323 1.00 95.94 91 LEU A O 1
ATOM 763 N N . ALA A 1 92 ? 4.019 -7.180 6.435 1.00 95.81 92 ALA A N 1
ATOM 764 C CA . ALA A 1 92 ? 5.297 -6.954 7.101 1.00 95.81 92 ALA A CA 1
ATOM 765 C C . ALA A 1 92 ? 5.228 -5.766 8.074 1.00 95.81 92 ALA A C 1
ATOM 767 O O . ALA A 1 92 ? 5.741 -5.855 9.184 1.00 95.81 92 ALA A O 1
ATOM 768 N N . ALA A 1 93 ? 4.555 -4.684 7.680 1.00 96.06 93 ALA A N 1
ATOM 769 C CA . ALA A 1 93 ? 4.337 -3.500 8.502 1.00 96.06 93 ALA A CA 1
ATOM 770 C C . ALA A 1 93 ? 3.443 -3.779 9.725 1.00 96.06 93 ALA A C 1
ATOM 772 O O . ALA A 1 93 ? 3.780 -3.364 10.827 1.00 96.06 93 ALA A O 1
ATOM 773 N N . ILE A 1 94 ? 2.355 -4.542 9.557 1.00 97.31 94 ILE A N 1
ATOM 774 C CA . ILE A 1 94 ? 1.507 -5.006 10.669 1.00 97.31 94 ILE A CA 1
ATOM 775 C C . ILE A 1 94 ? 2.346 -5.802 11.669 1.00 97.31 94 ILE A C 1
ATOM 777 O O . ILE A 1 94 ? 2.311 -5.520 12.861 1.00 97.31 94 ILE A O 1
ATOM 781 N N . LYS A 1 95 ? 3.139 -6.766 11.182 1.00 97.81 95 LYS A N 1
ATOM 782 C CA . LYS A 1 95 ? 4.024 -7.566 12.037 1.00 97.81 95 LYS A CA 1
ATOM 783 C C . LYS A 1 95 ? 5.058 -6.699 12.760 1.00 97.81 95 LYS A C 1
ATOM 785 O O . LYS A 1 95 ? 5.337 -6.945 13.927 1.00 97.81 95 LYS A O 1
ATOM 790 N N . TYR A 1 96 ? 5.620 -5.704 12.075 1.00 97.62 96 TYR A N 1
ATOM 791 C CA . TYR A 1 96 ? 6.610 -4.789 12.643 1.00 97.62 96 TYR A CA 1
ATOM 792 C C . TYR A 1 96 ? 6.050 -3.971 13.815 1.00 97.62 96 TYR A C 1
ATOM 794 O O . TYR A 1 96 ? 6.744 -3.798 14.808 1.00 97.62 96 TYR A O 1
ATOM 802 N N . LEU A 1 97 ? 4.786 -3.546 13.737 1.00 97.12 97 LEU A N 1
ATOM 803 C CA . LEU A 1 97 ? 4.099 -2.788 14.791 1.00 97.12 97 LEU A CA 1
ATOM 804 C C . LEU A 1 97 ? 3.364 -3.679 15.814 1.00 97.12 97 LEU A C 1
ATOM 806 O O . LEU A 1 97 ? 2.385 -3.261 16.422 1.00 97.12 97 LEU A O 1
ATOM 810 N N . GLY A 1 98 ? 3.797 -4.931 15.986 1.00 97.50 98 GLY A N 1
ATOM 811 C CA . GLY A 1 98 ? 3.286 -5.827 17.033 1.00 97.50 98 GLY A CA 1
ATOM 812 C C . GLY A 1 98 ? 2.087 -6.699 16.646 1.00 97.50 98 GLY A C 1
ATOM 813 O O . GLY A 1 98 ? 1.661 -7.532 17.441 1.00 97.50 98 GLY A O 1
ATOM 814 N N . GLY A 1 99 ? 1.556 -6.574 15.426 1.00 97.94 99 GLY A N 1
ATOM 815 C CA . GLY A 1 99 ? 0.590 -7.524 14.858 1.00 97.94 99 GLY A CA 1
ATOM 816 C C . GLY A 1 99 ? -0.842 -7.449 15.397 1.00 97.94 99 GLY A C 1
ATOM 817 O O . GLY A 1 99 ? -1.688 -8.224 14.957 1.00 97.94 99 GLY A O 1
ATOM 818 N N . LYS A 1 100 ? -1.130 -6.523 16.311 1.00 98.31 100 LYS A N 1
ATOM 819 C CA . LYS A 1 100 ? -2.443 -6.338 16.937 1.00 98.31 100 LYS A CA 1
ATOM 820 C C . LYS A 1 100 ? -2.747 -4.858 17.135 1.00 98.31 100 LYS A C 1
ATOM 822 O O . LYS A 1 100 ? -1.834 -4.040 17.156 1.00 98.31 100 LYS A O 1
ATOM 827 N N . CYS A 1 101 ? -4.023 -4.523 17.282 1.00 98.31 101 CYS A N 1
ATOM 828 C CA . CYS A 1 101 ? -4.445 -3.179 17.651 1.00 98.31 101 CYS A CA 1
ATOM 829 C C . CYS A 1 101 ? -3.875 -2.831 19.030 1.00 98.31 101 CYS A C 1
ATOM 831 O O . CYS A 1 101 ? -4.113 -3.562 19.990 1.00 98.31 101 CYS A O 1
ATOM 833 N N . GLU A 1 102 ? -3.164 -1.712 19.135 1.00 97.88 102 GLU A N 1
ATOM 834 C CA . GLU A 1 102 ? -2.575 -1.246 20.396 1.00 97.88 102 GLU A CA 1
ATOM 835 C C . GLU A 1 102 ? -3.648 -0.855 21.430 1.00 97.88 102 GLU A C 1
ATOM 837 O O . GLU A 1 102 ? -3.421 -1.020 22.622 1.00 97.88 102 GLU A O 1
ATOM 842 N N . LYS A 1 103 ? -4.841 -0.420 20.989 1.00 96.69 103 LYS A N 1
ATOM 843 C CA . LYS A 1 103 ? -5.950 -0.038 21.883 1.00 96.69 103 LYS A CA 1
ATOM 844 C C . LYS A 1 103 ? -6.794 -1.214 22.381 1.00 96.69 103 LYS A C 1
ATOM 846 O O . LYS A 1 103 ? -7.062 -1.311 23.569 1.00 96.69 103 LYS A O 1
ATOM 851 N N . CYS A 1 104 ? -7.252 -2.084 21.479 1.00 97.50 104 CYS A N 1
ATOM 852 C CA . CYS A 1 104 ? -8.237 -3.128 21.810 1.00 97.50 104 CYS A CA 1
ATOM 853 C C . CYS A 1 104 ? -7.749 -4.565 21.583 1.00 97.50 104 CYS A C 1
ATOM 855 O O . CYS A 1 104 ? -8.507 -5.510 21.774 1.00 97.50 104 CYS A O 1
ATOM 857 N N . GLY A 1 105 ? -6.513 -4.760 21.117 1.00 98.12 105 GLY A N 1
ATOM 858 C CA . GLY A 1 105 ? -5.934 -6.089 20.910 1.00 98.12 105 GLY A CA 1
ATOM 859 C C . GLY A 1 105 ? -6.395 -6.840 19.653 1.00 98.12 105 GLY A C 1
ATOM 860 O O . GLY A 1 105 ? -5.864 -7.916 19.390 1.00 98.12 105 GLY A O 1
ATOM 861 N N . TYR A 1 106 ? -7.312 -6.291 18.843 1.00 98.25 106 TYR A N 1
ATOM 862 C CA . TYR A 1 106 ? -7.772 -6.920 17.594 1.00 98.25 106 TYR A CA 1
ATOM 863 C C . TYR A 1 106 ? -6.601 -7.342 16.687 1.00 98.25 106 TYR A C 1
ATOM 865 O O . TYR A 1 106 ? -5.748 -6.520 16.350 1.00 98.25 106 TYR A O 1
ATOM 873 N N . ASN A 1 107 ? -6.579 -8.607 16.263 1.00 97.81 107 ASN A N 1
ATOM 874 C CA . ASN A 1 107 ? -5.489 -9.198 15.474 1.00 97.81 107 ASN A CA 1
ATOM 875 C C . ASN A 1 107 ? -5.967 -10.208 14.409 1.00 97.81 107 ASN A C 1
ATOM 877 O O . ASN A 1 107 ? -5.164 -10.965 13.868 1.00 97.81 107 ASN A O 1
ATOM 881 N N . THR A 1 108 ? -7.266 -10.231 14.097 1.00 96.62 108 THR A N 1
ATOM 882 C CA . THR A 1 108 ? -7.869 -11.308 13.296 1.00 96.62 108 THR A CA 1
ATOM 883 C C . THR A 1 108 ? -7.615 -11.165 11.799 1.00 96.62 108 THR A C 1
ATOM 885 O O . THR A 1 108 ? -7.181 -12.118 11.155 1.00 96.62 108 THR A O 1
ATOM 888 N N . HIS A 1 109 ? -7.895 -9.994 11.212 1.00 96.94 109 HIS A N 1
ATOM 889 C CA . HIS A 1 109 ? -7.798 -9.814 9.764 1.00 96.94 109 HIS A CA 1
ATOM 890 C C . HIS A 1 109 ? -7.025 -8.541 9.378 1.00 96.94 109 HIS A C 1
ATOM 892 O O . HIS A 1 109 ? -7.431 -7.435 9.743 1.00 96.94 109 HIS A O 1
ATOM 898 N N . PRO A 1 110 ? -5.971 -8.640 8.539 1.00 95.88 110 PRO A N 1
ATOM 899 C CA . PRO A 1 110 ? -5.174 -7.491 8.100 1.00 95.88 110 PRO A CA 1
ATOM 900 C C . PRO A 1 110 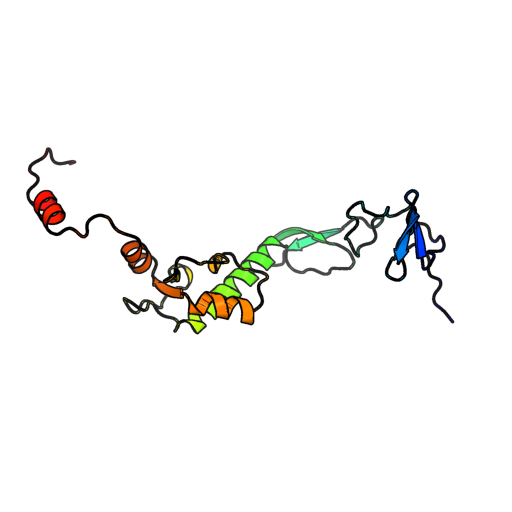? -5.966 -6.376 7.413 1.00 95.88 110 PRO A C 1
ATOM 902 O O . PRO A 1 110 ? -5.512 -5.234 7.375 1.00 95.88 110 PRO A O 1
ATOM 905 N N . ALA A 1 111 ? -7.124 -6.681 6.817 1.00 95.06 111 ALA A N 1
ATOM 906 C CA . ALA A 1 111 ? -7.956 -5.656 6.179 1.00 95.06 111 ALA A CA 1
ATOM 907 C C . ALA A 1 111 ? -8.462 -4.609 7.177 1.00 95.06 111 ALA A C 1
ATOM 909 O O . ALA A 1 111 ? -8.489 -3.442 6.810 1.00 95.06 111 ALA A O 1
ATOM 910 N N . ALA A 1 112 ? -8.762 -5.010 8.415 1.00 96.56 112 ALA A N 1
ATOM 911 C CA . ALA A 1 112 ? -9.247 -4.119 9.466 1.00 96.56 112 ALA A CA 1
ATOM 912 C C . ALA A 1 112 ? -8.115 -3.410 10.229 1.00 96.56 112 ALA A C 1
ATOM 914 O O . ALA A 1 112 ? -8.385 -2.718 11.200 1.00 96.56 112 ALA A O 1
ATOM 915 N N . MET A 1 113 ? -6.854 -3.595 9.823 1.00 97.06 113 MET A N 1
ATOM 916 C CA . MET A 1 113 ? -5.694 -2.951 10.440 1.00 97.06 113 MET A CA 1
ATOM 917 C C . MET A 1 113 ? -5.292 -1.689 9.673 1.00 97.06 113 MET A C 1
ATOM 919 O O . MET A 1 113 ? -5.116 -1.732 8.444 1.00 97.06 113 MET A O 1
ATOM 923 N N . GLU A 1 114 ? -5.089 -0.598 10.408 1.00 95.50 114 GLU A N 1
ATOM 924 C CA . GLU A 1 114 ? -4.786 0.743 9.905 1.00 95.50 114 GLU A CA 1
ATOM 925 C C . GLU A 1 114 ? -3.582 1.356 10.640 1.00 95.50 114 GLU A C 1
ATOM 927 O O . GLU A 1 114 ? -3.339 1.086 11.817 1.00 95.50 114 GLU A O 1
ATOM 932 N N . PHE A 1 115 ? -2.797 2.153 9.910 1.00 94.75 115 PHE A N 1
ATOM 933 C CA . PHE A 1 115 ? -1.593 2.813 10.419 1.00 94.75 115 PHE A CA 1
ATOM 934 C C . PHE A 1 115 ? -1.936 4.253 10.792 1.00 94.75 115 PHE A C 1
ATOM 936 O O . PHE A 1 115 ? -2.073 5.110 9.913 1.00 94.75 115 PHE A O 1
ATOM 943 N N . HIS A 1 116 ? -2.089 4.494 12.087 1.00 92.94 116 HIS A N 1
ATOM 944 C CA . HIS A 1 116 ? -2.346 5.813 12.638 1.00 92.94 116 HIS A CA 1
ATOM 945 C C . HIS A 1 116 ? -1.032 6.587 12.734 1.00 92.94 116 HIS A C 1
ATOM 947 O O . HIS A 1 116 ? -0.107 6.116 13.387 1.00 92.94 116 HIS A O 1
ATOM 953 N N . HIS A 1 117 ? -0.927 7.749 12.096 1.00 90.62 117 HIS A N 1
ATOM 954 C CA . HIS A 1 117 ? 0.264 8.591 12.237 1.00 90.62 117 HIS A CA 1
ATOM 955 C C . HIS A 1 117 ? 0.119 9.429 13.503 1.00 90.62 117 HIS A C 1
ATOM 957 O O . HIS A 1 117 ? -0.863 10.152 13.630 1.00 90.62 117 HIS A O 1
ATOM 963 N N . VAL A 1 118 ? 1.087 9.326 14.414 1.00 85.56 118 VAL A N 1
ATOM 964 C CA . VAL A 1 118 ? 1.077 10.081 15.678 1.00 85.56 118 VAL A CA 1
ATOM 965 C C . VAL A 1 118 ? 1.562 11.515 15.460 1.00 85.56 118 VAL A C 1
ATOM 967 O O . VAL A 1 118 ? 1.117 12.437 16.133 1.00 85.56 118 VAL A O 1
ATOM 970 N N . THR A 1 119 ? 2.470 11.711 14.502 1.00 74.19 119 THR A N 1
ATOM 971 C CA . THR A 1 119 ? 2.990 13.025 14.114 1.00 74.19 119 THR A CA 1
ATOM 972 C C . THR A 1 119 ? 2.469 13.413 12.727 1.00 74.19 119 THR A C 1
ATOM 974 O O . THR A 1 119 ? 2.291 12.559 11.856 1.00 74.19 119 THR A O 1
ATOM 977 N N . GLY A 1 120 ? 2.199 14.705 12.510 1.00 70.19 120 GLY A N 1
ATOM 978 C CA . GLY A 1 120 ? 1.611 15.217 11.262 1.00 70.19 120 GLY A CA 1
ATOM 979 C C . GLY A 1 120 ? 2.506 15.089 10.019 1.00 70.19 120 GLY A C 1
ATOM 980 O O . GLY A 1 120 ? 2.007 15.143 8.893 1.00 70.19 120 GLY A O 1
ATOM 981 N N . ASP A 1 121 ? 3.806 14.852 10.206 1.00 73.06 121 ASP A N 1
ATOM 982 C CA . ASP A 1 121 ? 4.804 14.789 9.135 1.00 73.06 121 ASP A CA 1
ATOM 983 C C . ASP A 1 121 ? 4.885 13.394 8.494 1.00 73.06 121 ASP A C 1
ATOM 985 O O . ASP A 1 121 ? 5.839 12.625 8.695 1.00 73.06 121 ASP A O 1
ATOM 989 N N . LYS A 1 122 ? 3.860 13.075 7.693 1.00 79.31 122 LYS A N 1
ATOM 990 C CA . LYS A 1 122 ? 3.846 11.890 6.825 1.00 79.31 122 LYS A CA 1
ATOM 991 C C . LYS A 1 122 ? 4.538 12.174 5.492 1.00 79.31 122 LYS A C 1
ATOM 993 O O . LYS A 1 122 ? 4.198 13.129 4.794 1.00 79.31 122 LYS A O 1
ATOM 998 N N . GLU A 1 123 ? 5.451 11.302 5.078 1.00 78.44 123 GLU A N 1
ATOM 999 C CA . GLU A 1 123 ? 6.027 11.366 3.727 1.00 78.44 123 GLU A CA 1
ATOM 1000 C C . GLU A 1 123 ? 5.139 10.654 2.703 1.00 78.44 123 GLU A C 1
ATOM 1002 O O . GLU A 1 123 ? 5.058 11.052 1.539 1.00 78.44 123 GLU A O 1
ATOM 1007 N N . PHE A 1 124 ? 4.502 9.549 3.105 1.00 81.44 124 PHE A N 1
ATOM 1008 C CA . PHE A 1 124 ? 3.682 8.737 2.210 1.00 81.44 124 PHE A CA 1
ATOM 1009 C C . PHE A 1 124 ? 2.691 7.857 2.973 1.00 81.44 124 PHE A C 1
ATOM 1011 O O . PHE A 1 124 ? 2.889 7.463 4.113 1.00 81.44 124 PHE A O 1
ATOM 1018 N N . THR A 1 125 ? 1.611 7.453 2.304 1.00 82.88 125 THR A N 1
ATOM 1019 C CA . THR A 1 125 ? 0.637 6.528 2.900 1.00 82.88 125 THR A CA 1
ATOM 1020 C C . THR A 1 125 ? 1.132 5.082 2.808 1.00 82.88 125 THR A C 1
ATOM 1022 O O . THR A 1 125 ? 1.149 4.508 1.713 1.00 82.88 125 THR A O 1
ATOM 1025 N N . ILE A 1 126 ? 1.457 4.466 3.951 1.00 83.44 126 ILE A N 1
ATOM 1026 C CA . ILE A 1 126 ? 1.947 3.075 4.078 1.00 83.44 126 ILE A CA 1
ATOM 1027 C C . ILE A 1 126 ? 1.100 2.069 3.280 1.00 83.44 126 ILE A C 1
ATOM 1029 O O . ILE A 1 126 ? 1.643 1.262 2.529 1.00 83.44 126 ILE A O 1
ATOM 1033 N N . GLY A 1 127 ? -0.236 2.144 3.356 1.00 73.75 127 GLY A N 1
ATOM 1034 C CA . GLY A 1 127 ? -1.136 1.217 2.648 1.00 73.75 127 GLY A CA 1
ATOM 1035 C C . GLY A 1 127 ? -1.057 1.283 1.113 1.00 73.75 127 GLY A C 1
ATOM 1036 O O . GLY A 1 127 ? -1.454 0.344 0.420 1.00 73.75 127 GLY A O 1
ATOM 1037 N N . SER A 1 128 ? -0.525 2.380 0.567 1.00 79.06 128 SER A N 1
ATOM 1038 C CA . SER A 1 128 ? -0.398 2.612 -0.877 1.00 79.06 128 SER A CA 1
ATOM 1039 C C . SER A 1 128 ? 1.010 2.323 -1.419 1.00 79.06 128 SER A C 1
ATOM 1041 O O . SER A 1 128 ? 1.186 2.174 -2.640 1.00 79.06 128 SER A O 1
ATOM 1043 N N . ALA A 1 129 ? 1.993 2.183 -0.523 1.00 82.50 129 ALA A N 1
ATOM 1044 C CA . ALA A 1 129 ? 3.387 1.924 -0.846 1.00 82.50 129 ALA A CA 1
ATOM 1045 C C . ALA A 1 129 ? 3.564 0.535 -1.483 1.00 82.50 129 ALA A C 1
ATOM 1047 O O . ALA A 1 129 ? 3.080 -0.478 -0.986 1.00 82.50 129 ALA A O 1
ATOM 1048 N N . ALA A 1 130 ? 4.221 0.493 -2.646 1.00 81.06 130 ALA A N 1
ATOM 1049 C CA . ALA A 1 130 ? 4.462 -0.748 -3.397 1.00 81.06 130 ALA A CA 1
ATOM 1050 C C . ALA A 1 130 ? 5.922 -0.935 -3.836 1.00 81.06 130 ALA A C 1
ATOM 1052 O O . ALA A 1 130 ? 6.344 -2.061 -4.096 1.00 81.06 130 ALA A O 1
ATOM 1053 N N . ASN A 1 131 ? 6.668 0.166 -3.970 1.00 86.56 131 ASN A N 1
ATOM 1054 C CA . ASN A 1 131 ? 8.035 0.204 -4.499 1.00 86.56 131 ASN A CA 1
ATOM 1055 C C . ASN A 1 131 ? 8.975 0.991 -3.568 1.00 86.56 131 ASN A C 1
ATOM 1057 O O . ASN A 1 131 ? 9.894 1.655 -4.033 1.00 86.56 131 ASN A O 1
ATOM 1061 N N . ILE A 1 132 ? 8.706 0.961 -2.263 1.00 89.12 132 ILE A N 1
ATOM 1062 C CA . ILE A 1 132 ? 9.550 1.582 -1.237 1.00 89.12 132 ILE A CA 1
ATOM 1063 C C . ILE A 1 132 ? 10.433 0.498 -0.612 1.00 89.12 132 ILE A C 1
ATOM 1065 O O . ILE A 1 132 ? 9.989 -0.644 -0.451 1.00 89.12 132 ILE A O 1
ATOM 1069 N N . SER A 1 133 ? 11.690 0.839 -0.312 1.00 92.06 133 SER A N 1
ATOM 1070 C CA . SER A 1 133 ? 12.610 -0.064 0.380 1.00 92.06 133 SER A CA 1
ATOM 1071 C C . SER A 1 133 ? 12.132 -0.328 1.807 1.00 92.06 133 SER A C 1
ATOM 1073 O O . SER A 1 133 ? 11.503 0.521 2.437 1.00 92.06 133 SER A O 1
ATOM 1075 N N . TRP A 1 134 ? 12.452 -1.504 2.344 1.00 93.69 134 TRP A N 1
ATOM 1076 C CA . TRP A 1 134 ? 12.049 -1.859 3.705 1.00 93.69 134 TRP A CA 1
ATOM 1077 C C . TRP A 1 134 ? 12.615 -0.892 4.754 1.00 93.69 134 TRP A C 1
ATOM 1079 O O . TRP A 1 134 ? 11.899 -0.487 5.661 1.00 93.69 134 TRP A O 1
ATOM 1089 N N . THR A 1 135 ? 13.864 -0.452 4.585 1.00 94.75 135 THR A N 1
ATOM 1090 C CA . THR A 1 135 ? 14.507 0.537 5.462 1.00 94.75 135 THR A CA 1
ATOM 1091 C C . THR A 1 135 ? 13.752 1.863 5.481 1.00 94.75 135 THR A C 1
ATOM 1093 O O . THR A 1 135 ? 13.450 2.372 6.554 1.00 94.75 135 THR A O 1
ATOM 1096 N N . ARG A 1 136 ? 13.376 2.396 4.310 1.00 93.00 136 ARG A N 1
ATOM 1097 C CA . ARG A 1 136 ? 12.603 3.644 4.237 1.00 93.00 136 ARG A CA 1
ATOM 1098 C C . ARG A 1 136 ? 11.195 3.472 4.804 1.00 93.00 136 ARG A C 1
ATOM 1100 O O . ARG A 1 136 ? 10.689 4.371 5.460 1.00 93.00 136 ARG A O 1
ATOM 1107 N N . LEU A 1 137 ? 10.580 2.307 4.595 1.00 93.12 137 LEU A N 1
ATOM 1108 C CA . LEU A 1 137 ? 9.272 2.003 5.170 1.00 93.12 137 LEU A CA 1
ATOM 1109 C C . LEU A 1 137 ? 9.315 1.963 6.705 1.00 93.12 137 LEU A C 1
ATOM 1111 O O . LEU A 1 137 ? 8.405 2.481 7.337 1.00 93.12 137 LEU A O 1
ATOM 1115 N N . LYS A 1 138 ? 10.375 1.405 7.304 1.00 93.81 138 LYS A N 1
ATOM 1116 C CA . LYS A 1 138 ? 10.566 1.385 8.764 1.00 93.81 138 LYS A CA 1
ATOM 1117 C C . LYS A 1 138 ? 10.652 2.779 9.380 1.00 93.81 138 LYS A C 1
ATOM 1119 O O . LYS A 1 138 ? 10.072 2.988 10.436 1.00 93.81 138 LYS A O 1
ATOM 1124 N N . ILE A 1 139 ? 11.348 3.710 8.723 1.00 93.12 139 ILE A N 1
ATOM 1125 C CA . ILE A 1 139 ? 11.455 5.102 9.191 1.00 93.12 139 ILE A CA 1
ATOM 1126 C C . ILE A 1 139 ? 10.059 5.711 9.352 1.00 93.12 139 ILE A C 1
ATOM 1128 O O . ILE A 1 139 ? 9.769 6.307 10.383 1.00 93.12 139 ILE A O 1
ATOM 1132 N N . GLU A 1 140 ? 9.179 5.495 8.374 1.00 92.62 140 GLU A N 1
ATOM 1133 C CA . GLU A 1 140 ? 7.800 5.980 8.453 1.00 92.62 140 GLU A CA 1
ATOM 1134 C C . GLU A 1 140 ? 6.962 5.195 9.474 1.00 92.62 140 GLU A C 1
ATOM 1136 O O . GLU A 1 140 ? 6.200 5.782 10.239 1.00 92.62 140 GLU A O 1
ATOM 1141 N N . LEU A 1 141 ? 7.132 3.870 9.548 1.00 94.31 141 LEU A N 1
ATOM 1142 C CA . LEU A 1 141 ? 6.425 3.034 10.523 1.00 94.31 141 LEU A CA 1
ATOM 1143 C C . LEU A 1 141 ? 6.734 3.424 11.970 1.00 94.31 141 LEU A C 1
ATOM 1145 O O . LEU A 1 141 ? 5.844 3.336 12.803 1.00 94.31 141 LEU A O 1
ATOM 1149 N N . ASN A 1 142 ? 7.948 3.889 12.270 1.00 93.62 142 ASN A N 1
ATOM 1150 C CA . ASN A 1 142 ? 8.320 4.340 13.614 1.00 93.62 142 ASN A CA 1
ATOM 1151 C C . ASN A 1 142 ? 7.543 5.585 14.079 1.00 93.62 142 ASN A C 1
ATOM 1153 O O . ASN A 1 142 ? 7.526 5.875 15.270 1.00 93.62 142 ASN A O 1
ATOM 1157 N N . LYS A 1 143 ? 6.892 6.308 13.160 1.00 92.69 143 LYS A N 1
ATOM 1158 C CA . LYS A 1 143 ? 5.996 7.434 13.467 1.00 92.69 143 LYS A CA 1
ATOM 1159 C C . LYS A 1 143 ? 4.532 7.001 13.617 1.00 92.69 143 LYS A C 1
ATOM 1161 O O . LYS A 1 143 ? 3.653 7.838 13.831 1.00 92.69 143 LYS A O 1
ATOM 1166 N N . CYS A 1 144 ? 4.250 5.712 13.432 1.00 93.56 144 CYS A N 1
ATOM 1167 C CA . CYS A 1 144 ? 2.901 5.179 13.353 1.00 93.56 144 CYS A CA 1
ATOM 1168 C C . CYS A 1 144 ? 2.575 4.252 14.523 1.00 93.56 144 CYS A C 1
ATOM 1170 O O . CYS A 1 144 ? 3.408 3.470 14.975 1.00 93.56 144 CYS A O 1
ATOM 1172 N N . LYS A 1 145 ? 1.305 4.263 14.918 1.00 95.25 145 LYS A N 1
ATOM 1173 C CA . LYS A 1 145 ? 0.672 3.238 15.745 1.00 95.25 145 LYS A CA 1
ATOM 1174 C C . LYS A 1 145 ? -0.207 2.338 14.896 1.00 95.25 145 LYS A C 1
ATOM 1176 O O . LYS A 1 145 ? -0.672 2.717 13.816 1.00 95.25 145 LYS A O 1
ATOM 1181 N N . LEU A 1 146 ? -0.431 1.126 15.384 1.00 97.12 146 LEU A N 1
ATOM 1182 C CA . LEU A 1 146 ? -1.260 0.140 14.709 1.00 97.12 146 LEU A CA 1
ATOM 1183 C C . LEU A 1 146 ? -2.609 0.025 15.416 1.00 97.12 146 LEU A C 1
ATOM 1185 O O . LEU A 1 146 ? -2.687 -0.480 16.534 1.00 97.12 146 LEU A O 1
ATOM 1189 N N . PHE A 1 147 ? -3.679 0.441 14.743 1.00 97.50 147 PHE A N 1
ATOM 1190 C CA . PHE A 1 147 ? -5.044 0.368 15.265 1.00 97.50 147 PHE A CA 1
ATOM 1191 C C . PHE A 1 147 ? -5.937 -0.480 14.359 1.00 97.50 147 PHE A C 1
ATOM 1193 O O . PHE A 1 147 ? -5.659 -0.660 13.172 1.00 97.50 147 PHE A O 1
ATOM 1200 N N . CYS A 1 148 ? -7.026 -1.015 14.914 1.00 97.94 148 CYS A N 1
ATOM 1201 C CA . CYS A 1 148 ? -8.115 -1.514 14.083 1.00 97.94 148 CYS A CA 1
ATOM 1202 C C . CYS A 1 148 ? -8.934 -0.340 13.525 1.00 97.94 148 CYS A C 1
ATOM 1204 O O . CYS A 1 148 ? -8.900 0.752 14.091 1.00 97.94 148 CYS A O 1
ATOM 1206 N N . SER A 1 149 ? -9.708 -0.560 12.462 1.00 96.38 149 SER A N 1
ATOM 1207 C CA . SER A 1 149 ? -10.516 0.484 11.813 1.00 96.38 149 SER A CA 1
ATOM 1208 C C . SER A 1 149 ? -11.435 1.244 12.777 1.00 96.38 149 SER A C 1
ATOM 1210 O O . SER A 1 149 ? -11.593 2.454 12.637 1.00 96.38 149 SER A O 1
ATOM 1212 N N . ASN A 1 150 ? -11.994 0.572 13.788 1.00 95.94 150 ASN A N 1
ATOM 1213 C CA . ASN A 1 150 ? -12.866 1.210 14.781 1.00 95.94 150 ASN A CA 1
ATOM 1214 C C . ASN A 1 150 ? -12.073 2.134 15.712 1.00 95.94 150 ASN A C 1
ATOM 1216 O O . ASN A 1 150 ? -12.404 3.307 15.839 1.00 95.94 150 ASN A O 1
ATOM 1220 N N . CYS A 1 151 ? -10.990 1.629 16.313 1.00 95.44 151 CYS A N 1
ATOM 1221 C CA . CYS A 1 151 ? -10.126 2.431 17.180 1.00 95.44 151 CYS A CA 1
ATOM 1222 C C . CYS A 1 151 ? -9.453 3.573 16.414 1.00 95.44 151 CYS A C 1
ATOM 1224 O O . CYS A 1 151 ? -9.300 4.658 16.956 1.00 95.44 151 CYS A O 1
ATOM 1226 N N . HIS A 1 152 ? -9.078 3.344 15.155 1.00 94.56 152 HIS A N 1
ATOM 1227 C CA . HIS A 1 152 ? -8.503 4.381 14.309 1.00 94.56 152 HIS A CA 1
ATOM 1228 C C . HIS A 1 152 ? -9.510 5.491 14.011 1.00 94.56 152 HIS A C 1
ATOM 1230 O O . HIS A 1 152 ? -9.159 6.662 14.071 1.00 94.56 152 HIS A O 1
ATOM 1236 N N . ARG A 1 153 ? -10.767 5.136 13.717 1.00 92.00 153 ARG A N 1
ATOM 1237 C CA . ARG A 1 153 ? -11.830 6.119 13.496 1.00 92.00 153 ARG A CA 1
ATOM 1238 C C . ARG A 1 153 ? -12.164 6.903 14.760 1.00 92.00 153 ARG A C 1
ATOM 1240 O O . ARG A 1 153 ? -12.357 8.104 14.654 1.00 92.00 153 ARG A O 1
ATOM 1247 N N . ALA A 1 154 ? -12.191 6.236 15.912 1.00 90.56 154 ALA A N 1
ATOM 1248 C CA . ALA A 1 154 ? -12.361 6.896 17.201 1.00 90.56 154 ALA A CA 1
ATOM 1249 C C . ALA A 1 154 ? -11.217 7.885 17.482 1.00 90.56 154 ALA A C 1
ATOM 1251 O O . ALA A 1 154 ? -11.484 8.993 17.910 1.00 90.56 154 ALA A O 1
ATOM 1252 N N . GLU A 1 155 ? -9.966 7.535 17.158 1.00 88.88 155 GLU A N 1
ATOM 1253 C CA . GLU A 1 155 ? -8.816 8.438 17.338 1.00 88.88 155 GLU A CA 1
ATOM 1254 C C . GLU A 1 155 ? -8.907 9.723 16.505 1.00 88.88 155 GLU A C 1
ATOM 1256 O O . GLU A 1 155 ? -8.465 10.778 16.940 1.00 88.88 155 GLU A O 1
ATOM 1261 N N . HIS A 1 156 ? -9.461 9.637 15.293 1.00 86.44 156 HIS A N 1
ATOM 1262 C CA . HIS A 1 156 ? -9.680 10.810 14.438 1.00 86.44 156 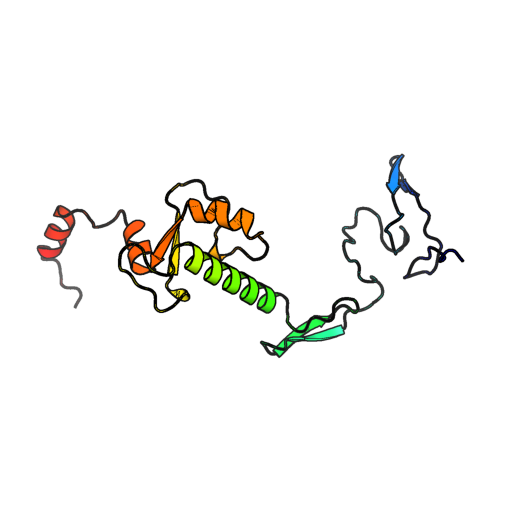HIS A CA 1
ATOM 1263 C C . HIS A 1 156 ? -10.972 11.561 14.768 1.00 86.44 156 HIS A C 1
ATOM 1265 O O . HIS A 1 156 ? -11.241 12.585 14.143 1.00 86.44 156 HIS A O 1
ATOM 1271 N N . SER A 1 157 ? -11.797 11.043 15.681 1.00 81.88 157 SER A N 1
ATOM 1272 C CA . SER A 1 157 ? -13.041 11.695 16.068 1.00 81.88 157 SER A CA 1
ATOM 1273 C C . SER A 1 157 ? -12.742 12.778 17.094 1.00 81.88 157 SER A C 1
ATOM 1275 O O . SER A 1 157 ? -12.386 12.491 18.225 1.00 81.88 157 SER A O 1
ATOM 1277 N N . ASP A 1 158 ? -12.921 14.031 16.699 1.00 70.06 158 ASP A N 1
ATOM 1278 C CA . ASP A 1 158 ? -13.022 15.191 17.591 1.00 70.06 158 ASP A CA 1
ATOM 1279 C C . ASP A 1 158 ? -14.486 15.502 17.955 1.00 70.06 158 ASP A C 1
ATOM 1281 O O . ASP A 1 158 ? -14.791 16.429 18.707 1.00 70.06 158 ASP A O 1
ATOM 1285 N N . ARG A 1 159 ? -15.420 14.736 17.382 1.00 62.09 159 ARG A N 1
ATOM 1286 C CA . ARG A 1 159 ? -16.858 14.966 17.470 1.00 62.09 159 ARG A CA 1
ATOM 1287 C C . ARG A 1 159 ? -17.477 13.939 18.406 1.00 62.09 159 ARG A C 1
ATOM 1289 O O . ARG A 1 159 ? -17.304 12.741 18.209 1.00 62.09 159 ARG A O 1
ATOM 1296 N N . TYR A 1 160 ? -18.262 14.448 19.355 1.00 65.69 160 TYR A N 1
ATOM 1297 C CA . TYR A 1 160 ? -19.164 13.700 20.243 1.00 65.69 160 TYR A CA 1
ATOM 1298 C C . TYR A 1 160 ? -18.576 13.087 21.522 1.00 65.69 160 TYR A C 1
ATOM 1300 O O . TYR A 1 160 ? -19.310 12.420 22.241 1.00 65.69 160 TYR A O 1
ATOM 1308 N N . ASP A 1 161 ? -17.338 13.416 21.889 1.00 68.06 161 ASP A N 1
ATOM 1309 C CA . ASP A 1 161 ? -16.775 13.030 23.198 1.00 68.06 161 ASP A CA 1
ATOM 1310 C C . ASP A 1 161 ? -17.167 13.997 24.334 1.00 68.06 161 ASP A C 1
ATOM 1312 O O . ASP A 1 161 ? -16.788 13.821 25.490 1.00 68.06 161 ASP A O 1
ATOM 1316 N N . ASN A 1 162 ? -17.934 15.046 24.022 1.00 81.56 162 ASN A N 1
ATOM 1317 C CA . ASN A 1 162 ? -18.415 15.995 25.017 1.00 81.56 162 ASN A CA 1
ATOM 1318 C C . ASN A 1 162 ? -19.573 15.376 25.817 1.00 81.56 162 ASN A C 1
ATOM 1320 O O . ASN A 1 162 ? -20.684 15.249 25.300 1.00 81.56 162 ASN A O 1
ATOM 1324 N N . GLU A 1 163 ? -19.327 15.060 27.090 1.00 83.50 163 GLU A N 1
ATOM 1325 C CA . GLU A 1 163 ? -20.328 14.510 28.015 1.00 83.50 163 GLU A CA 1
ATOM 1326 C C . GLU A 1 163 ? -21.622 15.332 28.051 1.00 83.50 163 GLU A C 1
ATOM 1328 O O . GLU A 1 163 ? -22.712 14.761 28.046 1.00 83.50 163 GLU A O 1
ATOM 1333 N N . ARG A 1 164 ? -21.527 16.668 27.998 1.00 87.12 164 ARG A N 1
ATOM 1334 C CA . ARG A 1 164 ? -22.700 17.550 27.953 1.00 87.12 164 ARG A CA 1
ATOM 1335 C C . ARG A 1 164 ? -23.521 17.318 26.690 1.00 87.12 164 ARG A C 1
ATOM 1337 O O . ARG A 1 164 ? -24.738 17.239 26.762 1.00 87.12 164 ARG A O 1
ATOM 1344 N N . PHE A 1 165 ? -22.871 17.186 25.534 1.00 87.75 165 PHE A N 1
ATOM 1345 C CA . PHE A 1 165 ? -23.575 16.887 24.287 1.00 87.75 165 PHE A CA 1
ATOM 1346 C C . PHE A 1 165 ? -24.263 15.517 24.353 1.00 87.75 165 PHE A C 1
ATOM 1348 O O . PHE A 1 165 ? -25.411 15.392 23.940 1.00 87.75 165 PHE A O 1
ATOM 1355 N N . LEU A 1 166 ? -23.597 14.504 24.914 1.00 87.44 166 LEU A N 1
ATOM 1356 C CA .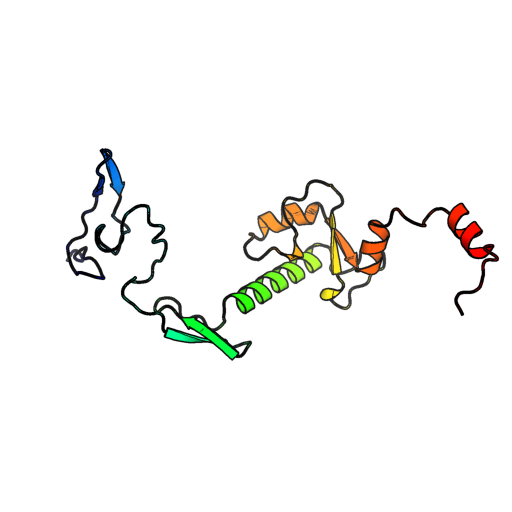 LEU A 1 166 ? -24.184 13.171 25.079 1.00 87.44 166 LEU A CA 1
ATOM 1357 C C . LEU A 1 166 ? -25.402 13.182 26.015 1.00 87.44 166 LEU A C 1
ATOM 1359 O O . LEU A 1 166 ? -26.382 12.493 25.738 1.00 87.44 166 LEU A O 1
ATOM 1363 N N . GLN A 1 167 ? -25.374 13.984 27.082 1.00 89.31 167 GLN A N 1
ATOM 1364 C CA . GLN A 1 167 ? -26.528 14.187 27.963 1.00 89.31 167 GLN A CA 1
ATOM 1365 C C . GLN A 1 167 ? -27.693 14.864 27.229 1.00 89.31 167 GLN A C 1
ATOM 1367 O O . GLN A 1 167 ? -28.815 14.374 27.309 1.00 89.31 167 GLN A O 1
ATOM 1372 N N . GLU A 1 168 ? -27.433 15.930 26.465 1.00 90.56 168 GLU A N 1
ATOM 1373 C CA . GLU A 1 168 ? -28.460 16.605 25.652 1.00 90.56 168 GLU A CA 1
ATOM 1374 C C . GLU A 1 168 ? -29.088 15.655 24.620 1.00 90.56 168 GLU A C 1
ATOM 1376 O O . GLU A 1 168 ? -30.299 15.669 24.417 1.00 90.56 168 GLU A O 1
ATOM 1381 N N . VAL A 1 169 ? -28.293 14.773 23.999 1.00 87.88 169 VAL A N 1
ATOM 1382 C CA . VAL A 1 169 ? -28.809 13.740 23.083 1.00 87.88 169 VAL A CA 1
ATOM 1383 C C . VAL A 1 169 ? -29.766 12.785 23.799 1.00 87.88 169 VAL A C 1
ATOM 1385 O O . VAL A 1 169 ? -30.801 12.433 23.238 1.00 87.88 169 VAL A O 1
ATOM 1388 N N . GLN A 1 170 ? -29.454 12.371 25.031 1.00 86.25 170 GLN A N 1
ATOM 1389 C CA . GLN A 1 170 ? -30.306 11.459 25.804 1.00 86.25 170 GLN A CA 1
ATOM 1390 C C . GLN A 1 170 ? -31.618 12.109 26.257 1.00 86.25 170 GLN A C 1
ATOM 1392 O O . GLN A 1 170 ? -32.635 11.427 26.370 1.00 86.25 170 GLN A O 1
ATOM 1397 N N . THR A 1 171 ? -31.606 13.412 26.534 1.00 90.00 171 THR A N 1
ATOM 1398 C CA . THR A 1 171 ? -32.777 14.149 27.031 1.00 90.00 171 THR A CA 1
ATOM 1399 C C . THR A 1 171 ? -33.595 14.807 25.919 1.00 90.00 171 THR A C 1
ATOM 1401 O O . THR A 1 171 ? -34.653 15.378 26.200 1.00 90.00 171 THR A O 1
ATOM 1404 N N . TYR A 1 172 ? -33.151 14.715 24.662 1.00 89.62 172 TYR A N 1
ATOM 1405 C CA . TYR A 1 172 ? -33.800 15.335 23.513 1.00 89.62 172 TYR A CA 1
ATOM 1406 C C . TYR A 1 172 ? -35.197 14.749 23.247 1.00 89.62 172 TYR A C 1
ATOM 1408 O O . TYR A 1 172 ? -35.351 13.646 22.728 1.00 89.62 172 TYR A O 1
ATOM 1416 N N . LYS A 1 173 ? -36.242 15.527 23.554 1.00 86.69 173 LYS A N 1
ATOM 1417 C CA . LYS A 1 173 ? -37.659 15.177 23.320 1.00 86.69 173 LYS A CA 1
ATOM 1418 C C . LYS A 1 173 ? -38.169 15.668 21.959 1.00 86.69 173 LYS A C 1
ATOM 1420 O O . LYS A 1 173 ? -39.243 16.262 21.870 1.00 86.69 173 LYS A O 1
ATOM 1425 N N . GLY A 1 174 ? -37.369 15.498 20.908 1.00 84.62 174 GLY A N 1
ATOM 1426 C CA . GLY A 1 174 ? -37.791 15.806 19.542 1.00 84.62 174 GLY A CA 1
ATOM 1427 C C . GLY A 1 174 ? -38.802 14.795 19.006 1.00 84.62 174 GLY A C 1
ATOM 1428 O O . GLY A 1 174 ? -39.079 13.772 19.631 1.00 84.62 174 GLY A O 1
ATOM 1429 N N . ARG A 1 175 ? -39.345 15.073 17.816 1.00 83.88 175 ARG A N 1
ATOM 1430 C CA . ARG A 1 175 ? -40.146 14.085 17.087 1.00 83.88 175 ARG A CA 1
ATOM 1431 C C . ARG A 1 175 ? -39.276 12.851 16.857 1.00 83.88 175 ARG A C 1
ATOM 1433 O O . ARG A 1 175 ? -38.183 12.974 16.303 1.00 83.88 175 ARG A O 1
ATOM 1440 N N . LEU A 1 176 ? -39.750 11.699 17.315 1.00 76.25 176 LEU A N 1
ATOM 1441 C CA . LEU A 1 176 ? -39.081 10.433 17.069 1.00 76.25 176 LEU A CA 1
ATOM 1442 C C . LEU A 1 176 ? -39.021 10.195 15.545 1.00 76.25 176 LEU A C 1
ATOM 1444 O O . LEU A 1 176 ? -39.912 10.610 14.800 1.00 76.25 176 LEU A O 1
ATOM 1448 N N . LEU A 1 177 ? -37.889 9.657 15.082 1.00 73.06 177 LEU A N 1
ATOM 1449 C CA . LEU A 1 177 ? -37.621 9.347 13.669 1.00 73.06 177 LEU A CA 1
ATOM 1450 C C . LEU A 1 177 ? -38.056 7.912 13.333 1.00 73.06 177 LEU A C 1
ATOM 1452 O O . LEU A 1 177 ? -37.376 7.218 12.575 1.00 73.06 177 LEU A O 1
ATOM 1456 N N . ASP A 1 178 ? -39.136 7.466 13.963 1.00 63.16 178 ASP A N 1
ATOM 1457 C CA . ASP A 1 178 ? -39.871 6.245 13.656 1.00 63.16 178 ASP A CA 1
ATOM 1458 C C . ASP A 1 178 ? -41.083 6.533 12.751 1.00 63.16 178 ASP A C 1
ATOM 1460 O O . ASP A 1 178 ? -41.709 7.617 12.852 1.00 63.16 178 ASP A O 1
#

Sequence (178 aa):
MAQKRECRKCRQYIPYRHTDQNGKLWDLRSRVFCINCSPLGANNRRSDDPSLRPTTGLCSFCGRKFKQYQTRNRKRCSSCNTKIRRYRQKLAAIKYLGGKCEKCGYNTHPAAMEFHHVTGDKEFTIGSAANISWTRLKIELNKCKLFCSNCHRAEHSDRYDNERFLQEVQTYKGRLLD

Secondary structure (DSSP, 8-state):
-PPP-B-TTT--B--SEEE-TTS-EEE-TT-SS-TTTS-TTS----SS-TTSPPEEEE-TTT--EEEE-TT---SS-HHHHHHHHHHHHHHHHHHHTTSS-TTT---S-GGGEEEEESSS--SS-GGG-SS--HHHHHHHHTTEEEEEHHHHHHHT--SS--HHHHHHHHH--PPP--

Organism: NCBI:txid412755

pLDDT: mean 85.93, std 11.56, range [40.84, 98.31]

Radius of gyration: 27.76 Å; chains: 1; bounding box: 77×39×67 Å

Foldseek 3Di:
DDDFLAAPPPRDGADQWDADPVRDIDGCVPPNHHCVLPPPPPPPVDPADPVDFFDWDAACPPRDIDGHTPVDPDNHDPVVLQVVQLVVQLCVLCVVQPQAAPPPGHRDDSVQKAWAFQDPDAPDGSSNDRPDDPVVSVVRSVRTHIHGNVVSVVVPDPPDPPPVVVVCVVVDPDDDPD